Protein AF-A0A392SLA1-F1 (afdb_monomer)

Structure (mmCIF, N/CA/C/O backbone):
data_AF-A0A392SLA1-F1
#
_entry.id   AF-A0A392SLA1-F1
#
loop_
_atom_site.group_PDB
_atom_site.id
_atom_site.type_symbol
_atom_site.label_atom_id
_atom_site.label_alt_id
_atom_site.label_comp_id
_atom_site.label_asym_id
_atom_site.label_entity_id
_atom_site.label_seq_id
_atom_site.pdbx_PDB_ins_code
_atom_site.Cartn_x
_atom_site.Cartn_y
_atom_site.Cartn_z
_atom_site.occupancy
_atom_site.B_iso_or_equiv
_atom_site.auth_seq_id
_atom_site.auth_comp_id
_atom_site.auth_asym_id
_atom_site.auth_atom_id
_atom_site.pdbx_PDB_model_num
ATOM 1 N N . MET A 1 1 ? 6.507 3.719 -21.053 1.00 50.66 1 MET A N 1
ATOM 2 C CA . MET A 1 1 ? 7.243 4.286 -19.899 1.00 50.66 1 MET A CA 1
ATOM 3 C C . MET A 1 1 ? 6.240 5.025 -19.030 1.00 50.66 1 MET A C 1
ATOM 5 O O . MET A 1 1 ? 5.429 5.746 -19.597 1.00 50.66 1 MET A O 1
ATOM 9 N N . GLN A 1 2 ? 6.243 4.828 -17.705 1.00 63.88 2 GLN A N 1
ATOM 10 C CA . GLN A 1 2 ? 5.467 5.689 -16.802 1.00 63.88 2 GLN A CA 1
ATOM 11 C C . GLN A 1 2 ? 5.969 7.125 -16.975 1.00 63.88 2 GLN A C 1
ATOM 13 O O . GLN A 1 2 ? 7.161 7.388 -16.835 1.00 63.88 2 GLN A O 1
ATOM 18 N N . GLN A 1 3 ? 5.068 8.034 -17.329 1.00 70.94 3 GLN A N 1
ATOM 19 C CA . GLN A 1 3 ? 5.384 9.442 -17.508 1.00 70.94 3 GLN A CA 1
ATOM 20 C C . GLN A 1 3 ? 4.852 10.187 -16.289 1.00 70.94 3 GLN A C 1
ATOM 22 O O . GLN A 1 3 ? 3.654 10.446 -16.180 1.00 70.94 3 GLN A O 1
ATOM 27 N N . SER A 1 4 ? 5.733 10.480 -15.333 1.00 70.19 4 SER A N 1
ATOM 28 C CA . SER A 1 4 ? 5.358 11.239 -14.143 1.00 70.19 4 SER A CA 1
ATOM 29 C C . SER A 1 4 ? 4.950 12.654 -14.551 1.00 70.19 4 SER A C 1
ATOM 31 O O . SER A 1 4 ? 5.791 13.472 -14.924 1.00 70.19 4 SER A O 1
ATOM 33 N N . ARG A 1 5 ? 3.650 12.938 -14.498 1.00 89.00 5 ARG A N 1
ATOM 34 C CA . ARG A 1 5 ? 3.101 14.280 -14.696 1.00 89.00 5 ARG A CA 1
ATOM 35 C C . ARG A 1 5 ? 3.368 15.148 -13.467 1.00 89.00 5 ARG A C 1
ATOM 37 O O . ARG A 1 5 ? 3.458 14.641 -12.346 1.00 89.00 5 ARG A O 1
ATOM 44 N N . THR A 1 6 ? 3.413 16.462 -13.668 1.00 92.44 6 THR A N 1
ATOM 45 C CA . THR A 1 6 ? 3.543 17.465 -12.595 1.00 92.44 6 THR A CA 1
ATOM 46 C C . THR A 1 6 ? 2.492 17.273 -11.495 1.00 92.44 6 THR A C 1
ATOM 48 O O . THR A 1 6 ? 2.777 17.459 -10.312 1.00 92.44 6 THR A O 1
ATOM 51 N N . GLU A 1 7 ? 1.294 16.819 -11.866 1.00 92.81 7 GLU A N 1
ATOM 52 C CA . GLU A 1 7 ? 0.198 16.492 -10.948 1.00 92.81 7 GLU A CA 1
ATOM 53 C C . GLU A 1 7 ? 0.554 15.346 -9.991 1.00 92.81 7 GLU A C 1
ATOM 55 O O . GLU A 1 7 ? 0.366 15.474 -8.782 1.00 92.81 7 GLU A O 1
ATOM 60 N N . HIS A 1 8 ? 1.136 14.253 -10.501 1.00 91.19 8 HIS A N 1
ATOM 61 C CA . HIS A 1 8 ? 1.556 13.117 -9.674 1.00 91.19 8 HIS A CA 1
ATOM 62 C C . HIS A 1 8 ? 2.655 13.519 -8.690 1.00 91.19 8 HIS A C 1
ATOM 64 O O . HIS A 1 8 ? 2.611 13.138 -7.520 1.00 91.19 8 HIS A O 1
ATOM 70 N N . TRP A 1 9 ? 3.613 14.333 -9.140 1.00 93.12 9 TRP A N 1
ATOM 71 C CA . TRP A 1 9 ? 4.664 14.860 -8.271 1.00 93.12 9 TRP A CA 1
ATOM 72 C C . TRP A 1 9 ? 4.097 15.750 -7.160 1.00 93.12 9 TRP A C 1
ATOM 74 O O . TRP A 1 9 ? 4.446 15.602 -5.988 1.00 93.12 9 TRP A O 1
ATOM 84 N N . THR A 1 10 ? 3.160 16.631 -7.511 1.00 95.94 10 THR A N 1
ATOM 85 C CA . THR A 1 10 ? 2.485 17.512 -6.551 1.00 95.94 10 THR A CA 1
ATOM 86 C C . THR A 1 10 ? 1.693 16.710 -5.518 1.00 95.94 10 THR A C 1
ATOM 88 O O . THR A 1 10 ? 1.782 16.989 -4.320 1.00 95.94 10 THR A O 1
ATOM 91 N N . ALA A 1 11 ? 0.968 15.676 -5.954 1.00 95.19 11 ALA A N 1
ATOM 92 C CA . ALA A 1 11 ? 0.243 14.771 -5.067 1.00 95.19 11 ALA A CA 1
ATOM 93 C C . ALA A 1 11 ? 1.192 14.030 -4.107 1.00 95.19 11 ALA A C 1
ATOM 95 O O . ALA A 1 11 ? 0.946 14.012 -2.900 1.00 95.19 11 ALA A O 1
ATOM 96 N N . ALA A 1 12 ? 2.311 13.499 -4.609 1.00 94.69 12 ALA A N 1
ATOM 97 C CA . ALA A 1 12 ? 3.314 12.827 -3.784 1.00 94.69 12 ALA A CA 1
ATOM 98 C C . ALA A 1 12 ? 3.899 13.765 -2.714 1.00 94.69 12 ALA A C 1
ATOM 100 O O . ALA A 1 12 ? 3.959 13.410 -1.536 1.00 94.69 12 ALA A O 1
ATOM 101 N N . LEU A 1 13 ? 4.258 14.998 -3.089 1.00 96.62 13 LEU A N 1
ATOM 102 C CA . LEU A 1 13 ? 4.745 16.000 -2.139 1.00 96.62 13 LEU A CA 1
ATOM 103 C C . LEU A 1 13 ? 3.699 16.361 -1.080 1.00 96.62 13 LEU A C 1
ATOM 105 O O . LEU A 1 13 ? 4.057 16.540 0.085 1.00 96.62 13 LEU A O 1
ATOM 109 N N . ARG A 1 14 ? 2.417 16.454 -1.453 1.00 96.75 14 ARG A N 1
ATOM 110 C CA . ARG A 1 14 ? 1.323 16.701 -0.502 1.00 96.75 14 ARG A CA 1
ATOM 111 C C . ARG A 1 14 ? 1.241 15.588 0.542 1.00 96.75 14 ARG A C 1
ATOM 113 O O . ARG A 1 14 ? 1.159 15.897 1.729 1.00 96.75 14 ARG A O 1
ATOM 120 N N . VAL A 1 15 ? 1.324 14.326 0.116 1.00 94.62 15 VAL A N 1
ATOM 121 C CA . VAL A 1 15 ? 1.324 13.165 1.022 1.00 94.62 15 VAL A CA 1
ATOM 122 C C . VAL A 1 15 ? 2.533 13.205 1.959 1.00 94.62 15 VAL A C 1
ATOM 124 O O . VAL A 1 15 ? 2.369 13.110 3.171 1.00 94.62 15 VAL A O 1
ATOM 127 N N . VAL A 1 16 ? 3.742 13.429 1.433 1.00 96.12 16 VAL A N 1
ATOM 128 C CA . VAL A 1 16 ? 4.966 13.495 2.255 1.00 96.12 16 VAL A CA 1
ATOM 129 C C . VAL A 1 16 ? 4.896 14.626 3.287 1.00 96.12 16 VAL A C 1
ATOM 131 O O . VAL A 1 16 ? 5.252 14.424 4.448 1.00 96.12 16 VAL A O 1
ATOM 134 N N . ARG A 1 17 ? 4.410 15.813 2.898 1.00 97.38 17 ARG A N 1
ATOM 135 C CA . ARG A 1 17 ? 4.227 16.949 3.819 1.00 97.38 17 ARG A CA 1
ATOM 136 C C . ARG A 1 17 ? 3.199 16.640 4.904 1.00 97.38 17 ARG A C 1
ATOM 138 O O . ARG A 1 17 ? 3.446 16.972 6.059 1.00 97.38 17 ARG A O 1
ATOM 145 N N . TYR A 1 18 ? 2.092 15.990 4.545 1.00 95.00 18 TYR A N 1
ATOM 146 C CA . TYR A 1 18 ? 1.068 15.569 5.500 1.00 95.00 18 TYR A CA 1
ATOM 147 C C . TYR A 1 18 ? 1.630 14.587 6.537 1.00 95.00 18 TYR A C 1
ATOM 149 O O . TYR A 1 18 ? 1.480 14.826 7.733 1.00 95.00 18 TYR A O 1
ATOM 157 N N . LEU A 1 19 ? 2.345 13.547 6.094 1.00 93.94 19 LEU A N 1
ATOM 158 C CA . LEU A 1 19 ? 2.964 12.561 6.987 1.00 93.94 19 LEU A CA 1
ATOM 159 C C . LEU A 1 19 ? 4.009 13.201 7.909 1.00 93.94 19 LEU A C 1
ATOM 161 O O . LEU A 1 19 ? 4.033 12.929 9.106 1.00 93.94 19 LEU A O 1
ATOM 165 N N . LYS A 1 20 ? 4.844 14.100 7.372 1.00 96.44 20 LYS A N 1
ATOM 166 C CA . LYS A 1 20 ? 5.850 14.821 8.164 1.00 96.44 20 LYS A CA 1
ATOM 167 C C . LYS A 1 20 ? 5.221 15.756 9.203 1.00 96.44 20 LYS A C 1
ATOM 169 O O . LYS A 1 20 ? 5.788 15.925 10.276 1.00 96.44 20 LYS A O 1
ATOM 174 N N . GLY A 1 21 ? 4.088 16.379 8.879 1.00 97.25 21 GLY A N 1
ATOM 175 C CA . GLY A 1 21 ? 3.378 17.281 9.787 1.00 97.25 21 GLY A CA 1
ATOM 176 C C . GLY A 1 21 ? 2.626 16.568 10.911 1.00 97.25 21 GLY A C 1
ATOM 177 O O . GLY A 1 21 ? 2.331 17.201 11.917 1.00 97.25 21 GLY A O 1
ATOM 178 N N . ASN A 1 22 ? 2.337 15.269 10.763 1.00 95.56 22 ASN A N 1
ATOM 179 C CA . ASN A 1 22 ? 1.458 14.527 11.670 1.00 95.56 22 ASN A CA 1
ATOM 180 C C . ASN A 1 22 ? 2.038 13.152 12.077 1.00 95.56 22 ASN A C 1
ATOM 182 O O . ASN A 1 22 ? 1.371 12.134 11.901 1.00 95.56 22 ASN A O 1
ATOM 186 N N . PRO A 1 23 ? 3.260 13.072 12.641 1.00 92.69 23 PRO A N 1
ATOM 187 C CA . PRO A 1 23 ? 3.919 11.790 12.917 1.00 92.69 23 PRO A CA 1
ATOM 188 C C . PRO A 1 23 ? 3.201 10.920 13.963 1.00 92.69 23 PRO A C 1
ATOM 190 O O . PRO A 1 23 ? 3.371 9.705 13.961 1.00 92.69 23 PRO A O 1
ATOM 193 N N . GLY A 1 24 ? 2.414 11.526 14.858 1.00 93.62 24 GLY A N 1
ATOM 194 C CA . GLY A 1 24 ? 1.623 10.815 15.870 1.00 93.62 24 GLY A CA 1
ATOM 195 C C . GLY A 1 24 ? 0.174 10.550 15.463 1.00 93.62 24 GLY A C 1
ATOM 196 O O . GLY A 1 24 ? -0.576 9.960 16.237 1.00 93.62 24 GLY A O 1
ATOM 197 N N . GLN A 1 25 ? -0.248 11.006 14.281 1.00 92.62 25 GLN A N 1
ATOM 198 C CA . GLN A 1 25 ? -1.613 10.791 13.825 1.00 92.62 25 GLN A CA 1
ATOM 199 C C . GLN A 1 25 ? -1.746 9.363 13.298 1.00 92.62 25 GLN A C 1
ATOM 201 O O . GLN A 1 25 ? -1.163 8.998 12.279 1.00 92.62 25 GLN A O 1
ATOM 206 N N . GLY A 1 26 ? -2.490 8.547 14.043 1.00 90.75 26 GLY A N 1
ATOM 207 C CA . GLY A 1 26 ? -2.778 7.169 13.675 1.00 90.75 26 GLY A CA 1
ATOM 208 C C . GLY A 1 26 ? -3.782 7.050 12.528 1.00 90.75 26 GLY A C 1
ATOM 209 O O . GLY A 1 26 ? -4.325 8.032 12.020 1.00 90.75 26 GLY A O 1
ATOM 210 N N . VAL A 1 27 ? -4.046 5.804 12.151 1.00 90.50 27 VAL A N 1
ATOM 211 C CA . VAL A 1 27 ? -5.101 5.447 11.202 1.00 90.50 27 VAL A CA 1
ATOM 212 C C . VAL A 1 27 ? -6.406 5.256 11.971 1.00 90.50 27 VAL A C 1
ATOM 214 O O . VAL A 1 27 ? -6.414 4.634 13.032 1.00 90.50 27 VAL A O 1
ATOM 217 N N . PHE A 1 28 ? -7.502 5.803 11.447 1.00 91.69 28 PHE A N 1
ATOM 218 C CA . PHE A 1 28 ? -8.824 5.600 12.030 1.00 91.69 28 PHE A CA 1
ATOM 219 C C . PHE A 1 28 ? -9.285 4.158 11.798 1.00 91.69 28 PHE A C 1
ATOM 221 O O . PHE A 1 28 ? -9.293 3.686 10.661 1.00 91.69 28 PHE A O 1
ATOM 228 N N . LEU A 1 29 ? -9.672 3.485 12.880 1.00 93.81 29 LEU A N 1
ATOM 229 C CA . LEU A 1 29 ? -10.282 2.162 12.857 1.00 93.81 29 LEU A CA 1
ATOM 230 C C . LEU A 1 29 ? -11.672 2.289 13.474 1.00 93.81 29 LEU A C 1
ATOM 232 O O . LEU A 1 29 ? -11.802 2.669 14.638 1.00 93.81 29 LEU A O 1
ATOM 236 N N . ASP A 1 30 ? -12.693 2.001 12.677 1.00 92.44 30 ASP A N 1
ATOM 237 C CA . ASP A 1 30 ? -14.081 2.029 13.114 1.00 92.44 30 ASP A CA 1
ATOM 238 C C . ASP A 1 30 ? -14.356 0.887 14.102 1.00 92.44 30 ASP A C 1
ATOM 240 O O . ASP A 1 30 ? -13.987 -0.266 13.855 1.00 92.44 30 ASP A O 1
ATOM 244 N N . SER A 1 31 ? -15.001 1.213 15.223 1.00 92.81 31 SER A N 1
ATOM 245 C CA . SER A 1 31 ? -15.470 0.224 16.196 1.00 92.81 31 SER A CA 1
ATOM 246 C C . SER A 1 31 ? -16.743 -0.478 15.724 1.00 92.81 31 SER A C 1
ATOM 248 O O . SER A 1 31 ? -16.997 -1.614 16.125 1.00 92.81 31 SER A O 1
ATOM 250 N N . ALA A 1 32 ? -17.524 0.171 14.857 1.00 94.06 32 ALA A N 1
ATOM 251 C CA . ALA A 1 32 ? -18.660 -0.424 14.179 1.00 94.06 32 ALA A 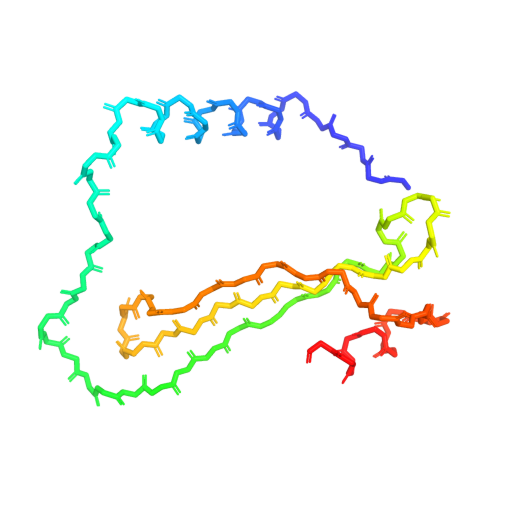CA 1
ATOM 252 C C . ALA A 1 32 ? -18.171 -1.113 12.898 1.00 94.06 32 ALA A C 1
ATOM 254 O O . ALA A 1 32 ? -18.059 -0.511 11.834 1.00 94.06 32 ALA A O 1
ATOM 255 N N . SER A 1 33 ? -17.860 -2.402 13.008 1.00 91.12 33 SER A N 1
ATOM 256 C CA . SER A 1 33 ? -17.430 -3.222 11.879 1.00 91.12 33 SER A CA 1
ATOM 257 C C . SER A 1 33 ? -18.298 -4.469 11.789 1.00 91.12 33 SER A C 1
ATOM 259 O O . SER A 1 33 ? -18.576 -5.118 12.796 1.00 91.12 33 SER A O 1
ATOM 261 N N . ASP A 1 34 ? -18.693 -4.823 10.569 1.00 93.50 34 ASP A N 1
ATOM 262 C CA . ASP A 1 34 ? -19.300 -6.118 10.247 1.00 93.50 34 ASP A CA 1
ATOM 263 C C . ASP A 1 34 ? -18.294 -7.281 10.356 1.00 93.50 34 ASP A C 1
ATOM 265 O O . ASP A 1 34 ? -18.662 -8.442 10.184 1.00 93.50 34 ASP A O 1
ATOM 269 N N . LEU A 1 35 ? -17.026 -6.966 10.660 1.00 93.75 35 LEU A N 1
ATOM 270 C CA . LEU A 1 35 ? -15.899 -7.889 10.755 1.00 93.75 35 LEU A CA 1
ATOM 271 C C . LEU A 1 35 ? -15.650 -8.663 9.453 1.00 93.75 35 LEU A C 1
ATOM 273 O O . LEU A 1 35 ? -15.027 -9.727 9.467 1.00 93.75 35 LEU A O 1
ATOM 277 N N . TYR A 1 36 ? -16.084 -8.115 8.314 1.00 96.69 36 TYR A N 1
ATOM 278 C CA . TYR A 1 36 ? -15.840 -8.720 7.015 1.00 96.69 36 TYR A CA 1
ATOM 279 C C . TYR A 1 36 ? -14.428 -8.395 6.525 1.00 96.69 36 TYR A C 1
ATOM 281 O O . TYR A 1 36 ? -14.071 -7.233 6.309 1.00 96.69 36 TYR A O 1
ATOM 289 N N . LEU A 1 37 ? -13.611 -9.432 6.336 1.00 96.88 37 LEU A N 1
ATOM 290 C CA . LEU A 1 37 ? -12.257 -9.283 5.819 1.00 96.88 37 LEU A CA 1
ATOM 291 C C . LEU A 1 37 ? -12.286 -9.217 4.292 1.00 96.88 37 LEU A C 1
ATOM 293 O O . LEU A 1 37 ? -12.700 -10.168 3.629 1.00 96.88 37 LEU A O 1
ATOM 297 N N . HIS A 1 38 ? -11.782 -8.128 3.727 1.00 97.00 38 HIS A N 1
ATOM 298 C CA . HIS A 1 38 ? -11.619 -8.006 2.285 1.00 97.00 38 HIS A CA 1
ATOM 299 C C . HIS A 1 38 ? -10.314 -7.308 1.933 1.00 97.00 38 HIS A C 1
ATOM 301 O O . HIS A 1 38 ? -9.723 -6.594 2.739 1.00 97.00 38 HIS A O 1
ATOM 307 N N . GLY A 1 39 ? -9.826 -7.541 0.722 1.00 96.31 39 GLY A N 1
ATOM 308 C CA . GLY A 1 39 ? -8.546 -7.009 0.300 1.00 96.31 39 GLY A CA 1
ATOM 309 C C . GLY A 1 39 ? -8.495 -6.756 -1.189 1.00 96.31 39 GLY A C 1
ATOM 310 O O . GLY A 1 39 ? -9.236 -7.350 -1.969 1.00 96.31 39 GLY A O 1
ATOM 311 N N . TRP A 1 40 ? -7.589 -5.862 -1.552 1.00 95.50 40 TRP A N 1
ATOM 312 C CA . TRP A 1 40 ? -7.311 -5.476 -2.923 1.00 95.50 40 TRP A CA 1
ATOM 313 C C . TRP A 1 40 ? -5.819 -5.649 -3.162 1.00 95.50 40 TRP A C 1
ATOM 315 O O . TRP A 1 40 ? -5.005 -5.267 -2.316 1.00 95.50 40 TRP A O 1
ATOM 325 N N . CYS A 1 41 ? -5.457 -6.207 -4.311 1.00 94.31 41 CYS A N 1
ATOM 326 C CA . CYS A 1 41 ? -4.078 -6.289 -4.768 1.00 94.31 41 CYS A CA 1
ATOM 327 C C . CYS A 1 41 ? -3.948 -5.676 -6.164 1.00 94.31 41 CYS A C 1
ATOM 329 O O . CYS A 1 41 ? -4.918 -5.582 -6.913 1.00 94.31 41 CYS A O 1
ATOM 331 N N . ASN A 1 42 ? -2.746 -5.203 -6.476 1.00 93.69 42 ASN A N 1
ATOM 332 C CA . ASN A 1 42 ? -2.373 -4.714 -7.796 1.00 93.69 42 ASN A CA 1
ATOM 333 C C . ASN A 1 42 ? -0.886 -4.992 -8.028 1.00 93.69 42 ASN A C 1
ATOM 335 O O . ASN A 1 42 ? -0.101 -5.028 -7.070 1.00 93.69 42 ASN A O 1
ATOM 339 N N . VAL A 1 43 ? -0.469 -5.107 -9.286 1.00 94.75 43 VAL A N 1
ATOM 340 C CA . VAL A 1 43 ? 0.946 -5.222 -9.632 1.00 94.75 43 VAL A CA 1
ATOM 341 C C . VAL A 1 43 ? 1.336 -4.321 -10.794 1.00 94.75 43 VAL A C 1
ATOM 343 O O . VAL A 1 43 ? 0.720 -4.300 -11.854 1.00 94.75 43 VAL A O 1
ATOM 346 N N . ASP A 1 44 ? 2.458 -3.629 -10.628 1.00 94.25 44 ASP A N 1
ATOM 347 C CA . ASP A 1 44 ? 3.127 -2.975 -11.743 1.00 94.25 44 ASP A CA 1
ATOM 348 C C . ASP A 1 44 ? 4.164 -3.933 -12.340 1.00 94.25 44 ASP A C 1
ATOM 350 O O . ASP A 1 44 ? 5.239 -4.184 -11.770 1.00 94.25 44 ASP A O 1
ATOM 354 N N . TRP A 1 45 ? 3.835 -4.487 -13.508 1.00 94.69 45 TRP A N 1
ATOM 355 C CA . TRP A 1 45 ? 4.698 -5.416 -14.231 1.00 94.69 45 TRP A CA 1
ATOM 356 C C . TRP A 1 45 ? 6.025 -4.770 -14.640 1.00 94.69 45 TRP A C 1
ATOM 358 O O . TRP A 1 45 ? 6.066 -3.708 -15.260 1.00 94.69 45 TRP A O 1
ATOM 368 N N . ALA A 1 46 ? 7.131 -5.441 -14.307 1.00 93.88 46 ALA A N 1
ATOM 369 C CA . ALA A 1 46 ? 8.491 -5.020 -14.643 1.00 93.88 46 ALA A CA 1
ATOM 370 C C . ALA A 1 46 ? 8.841 -3.569 -14.247 1.00 93.88 46 ALA A C 1
ATOM 372 O O . ALA A 1 46 ? 9.699 -2.933 -14.868 1.00 93.88 46 ALA A O 1
ATOM 373 N N . ALA A 1 47 ? 8.201 -3.067 -13.186 1.00 92.69 47 ALA A N 1
ATOM 374 C CA . ALA A 1 47 ? 8.334 -1.693 -12.718 1.00 92.69 47 ALA A CA 1
ATOM 375 C C . ALA A 1 47 ? 9.740 -1.335 -12.234 1.00 92.69 47 ALA A C 1
ATOM 377 O O . ALA A 1 47 ? 10.146 -0.183 -12.341 1.00 92.69 47 ALA A O 1
ATOM 378 N N . CYS A 1 48 ? 10.508 -2.296 -11.705 1.00 91.69 48 CYS A N 1
ATOM 379 C CA . CYS A 1 48 ? 11.883 -2.038 -11.288 1.00 91.69 48 CYS A CA 1
ATOM 380 C C . CYS A 1 48 ? 12.806 -1.949 -12.519 1.00 91.69 48 CYS A C 1
ATOM 382 O O . CYS A 1 48 ? 13.084 -2.991 -13.118 1.00 91.69 48 CYS A O 1
ATOM 384 N N . PRO A 1 49 ? 13.372 -0.775 -12.869 1.00 89.50 49 PRO A N 1
ATOM 385 C CA . PRO A 1 49 ? 14.157 -0.633 -14.099 1.00 89.50 49 PRO A CA 1
ATOM 386 C C . PRO A 1 49 ? 15.435 -1.481 -14.091 1.00 89.50 49 PRO A C 1
ATOM 388 O O . PRO A 1 49 ? 15.820 -2.013 -15.124 1.00 89.50 49 PRO A O 1
ATOM 391 N N . LEU A 1 50 ? 16.042 -1.659 -12.910 1.00 92.88 50 LEU A N 1
ATOM 392 C CA . LEU A 1 50 ? 17.294 -2.403 -12.730 1.00 92.88 50 LEU A CA 1
ATOM 393 C C . LEU A 1 50 ? 17.122 -3.919 -12.858 1.00 92.88 50 LEU A C 1
ATOM 395 O O . LEU A 1 50 ? 17.945 -4.591 -13.461 1.00 92.88 50 LEU A O 1
ATOM 399 N N . THR A 1 51 ? 16.070 -4.472 -12.250 1.00 94.75 51 THR A N 1
ATOM 400 C CA . THR A 1 51 ? 15.897 -5.936 -12.144 1.00 94.75 51 THR A CA 1
ATOM 401 C C . THR A 1 51 ? 14.797 -6.480 -13.041 1.00 94.75 51 THR A C 1
ATOM 403 O O . THR A 1 51 ? 14.647 -7.693 -13.139 1.00 94.75 51 THR A O 1
ATOM 406 N N . ARG A 1 52 ? 13.977 -5.600 -13.633 1.00 93.94 52 ARG A N 1
ATOM 407 C CA . ARG A 1 52 ? 12.752 -5.935 -14.377 1.00 93.94 52 ARG A CA 1
ATOM 408 C C . ARG A 1 52 ? 11.741 -6.764 -13.577 1.00 93.94 52 ARG A C 1
ATOM 410 O O . ARG A 1 52 ? 10.807 -7.316 -14.146 1.00 93.94 52 ARG A O 1
ATOM 417 N N . ARG A 1 53 ? 11.893 -6.832 -12.251 1.00 95.38 53 ARG A N 1
ATOM 418 C CA . ARG A 1 53 ? 10.932 -7.464 -11.342 1.00 95.38 53 ARG A CA 1
ATOM 419 C C . ARG A 1 53 ? 9.740 -6.541 -11.122 1.00 95.38 53 ARG A C 1
ATOM 421 O O . ARG A 1 53 ? 9.904 -5.321 -11.019 1.00 95.38 53 ARG A O 1
ATOM 428 N N . SER A 1 54 ? 8.562 -7.140 -11.037 1.00 95.94 54 SER A N 1
ATOM 429 C CA . SER A 1 54 ? 7.314 -6.427 -10.792 1.00 95.94 54 SER A CA 1
ATOM 430 C C . SER A 1 54 ? 7.208 -5.951 -9.341 1.00 95.94 54 SER A C 1
ATOM 432 O O . SER A 1 54 ? 7.870 -6.488 -8.443 1.00 95.94 54 SER A O 1
ATOM 434 N N . LEU A 1 55 ? 6.382 -4.935 -9.112 1.00 95.81 55 LEU A N 1
ATOM 435 C CA . LEU A 1 55 ? 6.052 -4.429 -7.781 1.00 95.81 55 LEU A CA 1
ATOM 436 C C . LEU A 1 55 ? 4.599 -4.765 -7.475 1.00 95.81 55 LEU A C 1
ATOM 438 O O . LEU A 1 55 ? 3.710 -4.239 -8.129 1.00 95.81 55 LEU A O 1
ATOM 442 N N . THR A 1 56 ? 4.371 -5.615 -6.484 1.00 95.25 56 THR A N 1
ATOM 443 C CA . THR A 1 56 ? 3.029 -5.936 -6.000 1.00 95.25 56 THR A CA 1
ATOM 444 C C . THR A 1 56 ? 2.693 -5.044 -4.814 1.00 95.25 56 THR A C 1
ATOM 446 O O . THR A 1 56 ? 3.520 -4.870 -3.915 1.00 95.25 56 THR A O 1
ATOM 449 N N . GLY A 1 57 ? 1.484 -4.498 -4.793 1.00 95.50 57 GLY A N 1
ATOM 450 C CA . GLY A 1 57 ? 0.894 -3.822 -3.646 1.00 95.50 57 GLY A CA 1
ATOM 451 C C . GLY A 1 57 ? -0.382 -4.528 -3.204 1.00 95.50 57 GLY A C 1
ATOM 452 O O . GLY A 1 57 ? -1.123 -5.039 -4.039 1.00 95.50 57 GLY A O 1
ATOM 453 N N . TYR A 1 58 ? -0.647 -4.534 -1.901 1.00 95.94 58 TYR A N 1
ATOM 454 C CA . TYR A 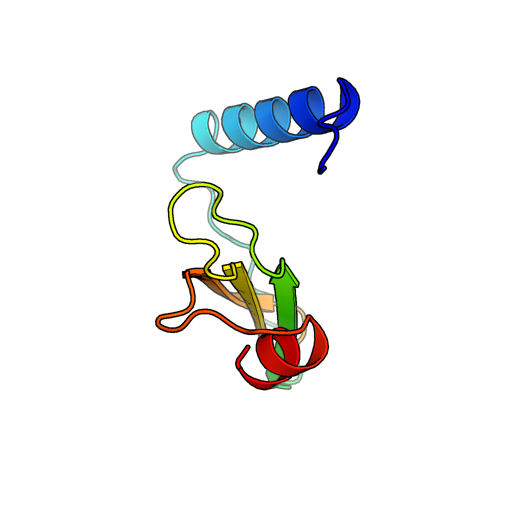1 58 ? -1.943 -4.940 -1.367 1.00 95.94 58 TYR A CA 1
ATOM 455 C C . TYR A 1 58 ? -2.385 -4.044 -0.213 1.00 95.94 58 TYR A C 1
ATOM 457 O O . TYR A 1 58 ? -1.560 -3.423 0.469 1.00 95.94 58 TYR A O 1
ATOM 465 N N . ILE A 1 59 ? -3.692 -4.044 0.028 1.00 97.06 59 ILE A N 1
ATOM 466 C CA . ILE A 1 59 ? -4.336 -3.489 1.215 1.00 97.06 59 ILE A CA 1
ATOM 467 C C . ILE A 1 59 ? -5.454 -4.431 1.673 1.00 97.06 59 ILE A C 1
ATOM 469 O O . ILE A 1 59 ? -6.186 -4.982 0.854 1.00 97.06 5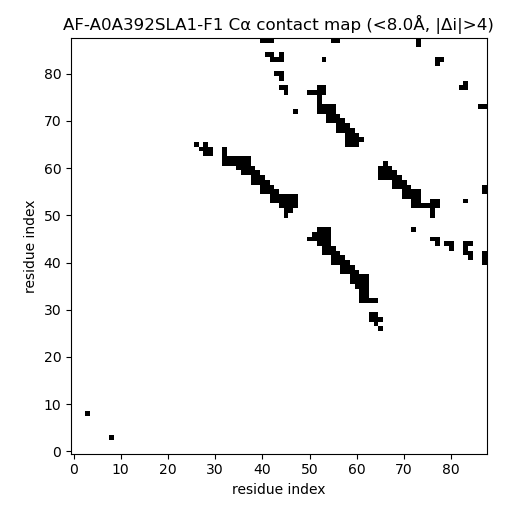9 ILE A O 1
ATOM 473 N N . ILE A 1 60 ? -5.555 -4.632 2.981 1.00 97.06 60 ILE A N 1
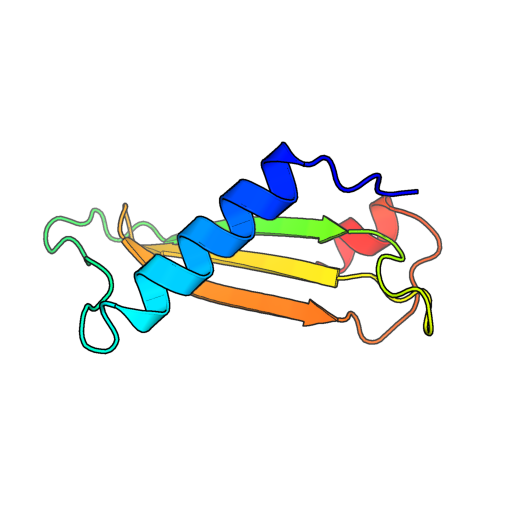ATOM 474 C CA . ILE A 1 60 ? -6.523 -5.494 3.654 1.00 97.06 60 ILE A CA 1
ATOM 475 C C . ILE A 1 60 ? -7.335 -4.624 4.610 1.00 97.06 60 ILE A C 1
ATOM 477 O O . ILE A 1 60 ? -6.772 -3.853 5.396 1.00 97.06 60 ILE A O 1
ATOM 481 N N . PHE A 1 61 ? -8.648 -4.792 4.548 1.00 96.81 61 PHE A N 1
ATOM 482 C CA . PHE A 1 61 ? -9.651 -4.110 5.342 1.00 96.81 61 PHE A CA 1
ATOM 483 C C . PHE A 1 61 ? -10.419 -5.102 6.221 1.00 96.81 61 PHE A C 1
ATOM 485 O O . PHE A 1 61 ? -10.669 -6.236 5.811 1.00 96.81 61 PHE A O 1
ATOM 492 N N . LEU A 1 62 ? -10.803 -4.652 7.417 1.00 96.56 62 LEU A N 1
ATOM 493 C CA . LEU A 1 62 ? -11.756 -5.313 8.308 1.00 96.56 62 LEU A CA 1
ATOM 494 C C . LEU A 1 62 ? -12.990 -4.413 8.451 1.00 96.56 62 LEU A C 1
ATOM 496 O O . LEU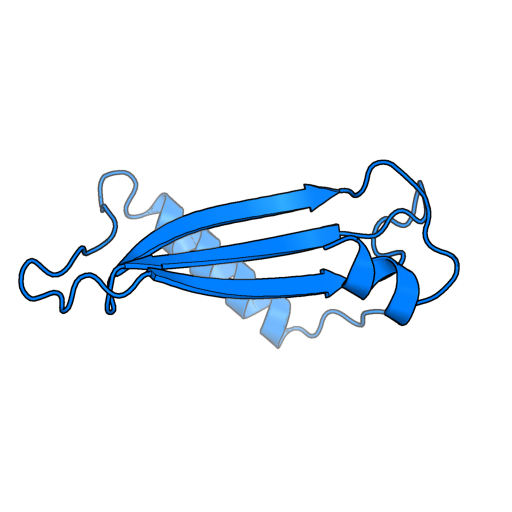 A 1 62 ? -12.930 -3.365 9.102 1.00 96.56 62 LEU A O 1
ATOM 500 N N . GLY A 1 63 ? -14.095 -4.783 7.806 1.00 95.19 63 GLY A N 1
ATOM 501 C CA . GLY A 1 63 ? -15.153 -3.825 7.486 1.00 95.19 63 GLY A CA 1
ATOM 502 C C . GLY A 1 63 ? -14.558 -2.657 6.700 1.00 95.19 63 GLY A C 1
ATOM 503 O O . GLY A 1 63 ? -13.765 -2.870 5.793 1.00 95.19 63 GLY A O 1
ATOM 504 N N . ASN A 1 64 ? -14.836 -1.413 7.086 1.00 93.75 64 ASN A N 1
ATOM 505 C CA . ASN A 1 64 ? -14.288 -0.236 6.390 1.00 93.75 64 ASN A CA 1
ATOM 506 C C . ASN A 1 64 ? -12.887 0.196 6.871 1.00 93.75 64 ASN A C 1
ATOM 508 O O . ASN A 1 64 ? -12.343 1.191 6.388 1.00 93.75 64 ASN A O 1
ATOM 512 N N . SER A 1 65 ? -12.291 -0.535 7.815 1.00 95.81 65 SER A N 1
ATOM 513 C CA . SER A 1 65 ? -11.043 -0.146 8.478 1.00 95.81 65 SER A CA 1
ATOM 514 C C . SER A 1 65 ? -9.824 -0.797 7.818 1.00 95.81 65 SER A C 1
ATOM 516 O O . SER A 1 65 ? -9.746 -2.026 7.800 1.00 95.81 65 SER A O 1
ATOM 518 N N . PRO A 1 66 ? -8.839 -0.035 7.309 1.00 95.81 66 PRO A N 1
ATOM 519 C CA . PRO A 1 66 ? -7.619 -0.611 6.752 1.00 95.81 66 PRO A CA 1
ATOM 520 C C . PRO A 1 66 ? -6.707 -1.114 7.876 1.00 95.81 66 PRO A C 1
ATOM 522 O O . PRO A 1 66 ? -6.271 -0.344 8.730 1.00 95.81 66 PRO A O 1
ATOM 525 N N . ILE A 1 67 ? -6.387 -2.407 7.859 1.00 95.56 67 ILE A N 1
ATOM 526 C CA . ILE A 1 67 ? -5.639 -3.074 8.939 1.00 95.56 67 ILE A CA 1
ATOM 527 C C . ILE A 1 67 ? -4.249 -3.556 8.514 1.00 95.56 67 ILE A C 1
ATOM 529 O O . ILE A 1 67 ? -3.377 -3.749 9.358 1.00 95.56 67 ILE A O 1
ATOM 533 N N . SER A 1 68 ? -4.011 -3.757 7.216 1.00 95.81 68 SER A N 1
ATOM 534 C CA . SER A 1 68 ? -2.694 -4.153 6.712 1.00 95.81 68 SER A CA 1
ATOM 535 C C . SER A 1 68 ? -2.501 -3.698 5.277 1.00 95.81 68 SER A C 1
ATOM 537 O O . SER A 1 68 ? -3.396 -3.829 4.453 1.00 95.81 68 SER A O 1
ATOM 539 N N . TRP A 1 69 ? -1.323 -3.185 4.952 1.00 96.19 69 TRP A N 1
ATOM 540 C CA . TRP A 1 69 ? -0.955 -2.816 3.591 1.00 96.19 69 TRP A CA 1
ATOM 541 C C . TRP A 1 69 ? 0.542 -2.981 3.408 1.00 96.19 69 TRP A C 1
ATOM 543 O O . TRP A 1 69 ? 1.330 -2.837 4.348 1.00 96.19 69 TRP A O 1
ATOM 553 N N . LYS A 1 70 ? 0.953 -3.292 2.182 1.00 95.62 70 LYS A N 1
ATOM 554 C CA . LYS A 1 70 ? 2.368 -3.417 1.847 1.00 95.62 70 LYS A CA 1
ATOM 555 C C . LYS A 1 70 ? 2.578 -3.292 0.354 1.00 95.62 70 LYS A C 1
ATOM 557 O O . LYS A 1 70 ? 1.806 -3.822 -0.435 1.00 95.62 70 LYS A O 1
ATOM 562 N N . THR A 1 71 ? 3.710 -2.702 -0.006 1.00 94.94 71 THR A N 1
ATOM 563 C CA . THR A 1 71 ? 4.282 -2.827 -1.345 1.00 94.94 71 THR A CA 1
ATOM 564 C C . THR A 1 71 ? 5.536 -3.689 -1.263 1.00 94.94 71 THR A C 1
ATOM 566 O O . THR A 1 71 ? 6.380 -3.509 -0.381 1.00 94.94 71 THR A O 1
ATOM 569 N N . LYS A 1 72 ? 5.667 -4.656 -2.170 1.00 93.69 72 LYS A N 1
ATOM 570 C CA . LYS A 1 72 ? 6.766 -5.619 -2.210 1.00 93.69 72 LYS A CA 1
ATOM 571 C C . LYS A 1 72 ? 7.237 -5.820 -3.647 1.00 93.69 72 LYS A C 1
ATOM 573 O O . LYS A 1 72 ? 6.450 -6.028 -4.562 1.00 93.69 72 LYS A O 1
ATOM 578 N N . LYS A 1 73 ? 8.556 -5.835 -3.837 1.00 95.25 73 LYS A N 1
ATOM 579 C CA . LYS A 1 73 ? 9.164 -6.292 -5.091 1.00 95.25 73 LYS A CA 1
ATOM 580 C C . LYS A 1 73 ? 9.051 -7.813 -5.194 1.00 95.25 73 LYS A C 1
ATOM 582 O O . LYS A 1 73 ? 9.461 -8.516 -4.267 1.00 95.25 73 LYS A O 1
ATOM 587 N N . GLN A 1 74 ? 8.511 -8.315 -6.305 1.00 94.50 74 GLN A N 1
ATOM 588 C CA . GLN A 1 74 ? 8.423 -9.753 -6.562 1.00 94.50 74 GLN A CA 1
ATOM 589 C C . GLN A 1 74 ? 9.827 -10.378 -6.587 1.00 94.50 74 GLN A C 1
ATOM 591 O O . GLN A 1 74 ? 10.807 -9.728 -6.953 1.00 94.50 74 GLN A O 1
ATOM 596 N N . GLN A 1 75 ? 9.944 -11.635 -6.152 1.00 95.38 75 GLN A N 1
ATOM 597 C CA . GLN A 1 75 ? 11.238 -12.333 -6.083 1.00 95.38 75 GLN A CA 1
ATOM 598 C C . GLN A 1 75 ? 11.742 -12.770 -7.461 1.00 95.38 75 GLN A C 1
ATOM 600 O O . GLN A 1 75 ? 12.947 -12.837 -7.688 1.00 95.38 75 GLN A O 1
ATOM 605 N N . VAL A 1 76 ? 10.821 -13.029 -8.387 1.00 94.44 76 VAL A N 1
ATOM 606 C CA . VAL A 1 76 ? 11.105 -13.537 -9.730 1.00 94.44 76 VAL A CA 1
ATOM 607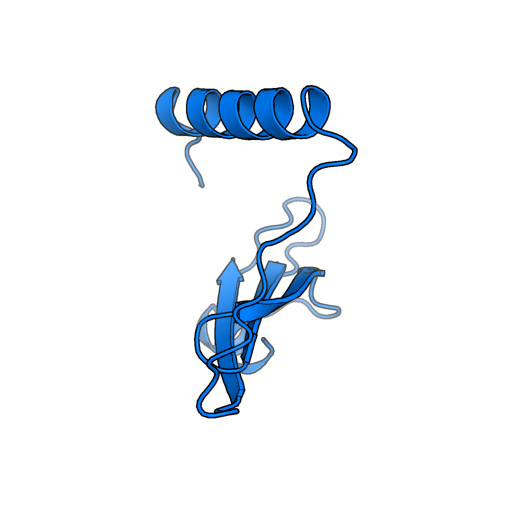 C C . VAL A 1 76 ? 10.658 -12.503 -10.762 1.00 94.44 76 VAL A C 1
ATOM 609 O O . VAL A 1 76 ? 9.787 -11.675 -10.496 1.00 94.44 76 VAL A O 1
ATOM 612 N N . VAL A 1 77 ? 11.292 -12.517 -11.933 1.00 95.88 77 VAL A N 1
ATOM 613 C CA . VAL A 1 77 ? 10.875 -11.711 -13.084 1.00 95.88 77 VAL A CA 1
ATOM 614 C C . VAL A 1 77 ? 9.711 -12.414 -13.779 1.00 95.88 77 VAL A C 1
ATOM 616 O O . VAL A 1 77 ? 9.834 -13.575 -14.163 1.00 95.88 77 VAL A O 1
ATO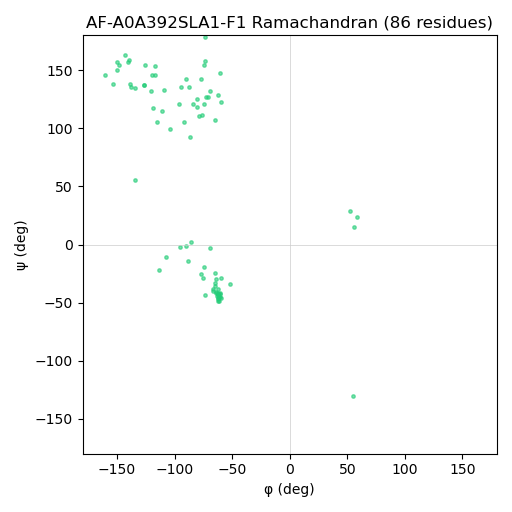M 619 N N . SER A 1 78 ? 8.595 -11.712 -13.956 1.00 95.62 78 SER A N 1
ATOM 620 C CA . SER A 1 78 ? 7.452 -12.205 -14.732 1.00 95.62 78 SER A CA 1
ATOM 621 C C . SER A 1 78 ? 7.588 -11.796 -16.196 1.00 95.62 78 SER A C 1
ATOM 623 O O . SER A 1 78 ? 8.042 -10.691 -16.506 1.00 95.62 78 SER A O 1
ATOM 625 N N . ARG A 1 79 ? 7.190 -12.679 -17.110 1.00 95.06 79 ARG A N 1
ATOM 626 C CA . ARG A 1 79 ? 7.288 -12.494 -18.565 1.00 95.06 79 ARG A CA 1
ATOM 627 C C . ARG A 1 79 ? 6.064 -11.797 -19.155 1.00 95.06 79 ARG A C 1
ATOM 629 O O . ARG A 1 79 ? 6.130 -11.337 -20.288 1.00 95.06 79 ARG A O 1
ATOM 636 N N . SER A 1 80 ? 4.975 -11.704 -18.395 1.00 94.88 80 SER A N 1
ATOM 637 C CA . SER A 1 80 ? 3.750 -10.996 -18.773 1.00 94.88 80 SER A CA 1
ATOM 638 C C . SER A 1 80 ? 3.117 -10.289 -17.574 1.00 94.88 80 SER A C 1
ATOM 640 O O . SER A 1 80 ? 3.413 -10.626 -16.423 1.00 94.88 80 SER A O 1
ATOM 642 N N . SER A 1 81 ? 2.216 -9.342 -17.850 1.00 93.69 81 SER A N 1
ATOM 643 C CA . SER A 1 81 ? 1.389 -8.703 -16.823 1.00 93.69 81 SER A CA 1
ATOM 644 C C . SER A 1 81 ? 0.475 -9.710 -16.125 1.00 93.69 81 SER A C 1
ATOM 646 O O . SER A 1 81 ? 0.407 -9.711 -14.903 1.00 93.69 81 SER A O 1
ATOM 648 N N . ALA A 1 82 ? -0.142 -10.631 -16.871 1.00 95.38 82 ALA A N 1
ATOM 649 C CA . ALA A 1 82 ? -0.989 -11.685 -16.310 1.00 95.38 82 ALA A CA 1
ATOM 650 C C . ALA A 1 82 ? -0.224 -12.601 -15.339 1.00 95.38 82 ALA A C 1
ATOM 652 O O . ALA A 1 82 ? -0.717 -12.922 -14.264 1.00 95.38 82 ALA A O 1
ATOM 653 N N . GLU A 1 83 ? 1.011 -12.985 -15.678 1.00 94.62 83 GLU A N 1
ATOM 654 C CA . GLU A 1 83 ? 1.863 -13.776 -14.782 1.00 94.62 83 GLU A CA 1
ATOM 655 C C . GLU A 1 83 ? 2.261 -12.983 -13.534 1.00 94.62 83 GLU A C 1
ATOM 657 O O . GLU A 1 83 ? 2.337 -13.551 -12.445 1.00 94.62 83 GLU A O 1
ATOM 662 N N . SER A 1 84 ? 2.534 -11.680 -13.666 1.00 94.44 84 SER A N 1
ATOM 663 C CA . SER A 1 84 ? 2.785 -10.863 -12.483 1.00 94.44 84 SER A CA 1
ATOM 664 C C . SER A 1 84 ? 1.546 -10.709 -11.619 1.00 94.44 84 SER A C 1
ATOM 666 O O . SER A 1 84 ? 1.710 -10.783 -10.408 1.00 94.44 84 SER A O 1
ATOM 668 N N . GLU A 1 85 ? 0.362 -10.536 -12.218 1.00 93.62 85 GLU A N 1
ATOM 669 C CA . GLU A 1 85 ? -0.922 -10.404 -11.515 1.00 93.62 85 GLU A CA 1
ATOM 670 C C . GLU A 1 85 ? -1.224 -11.680 -10.737 1.00 93.62 85 GLU A C 1
ATOM 672 O O . GLU A 1 85 ? -1.467 -11.628 -9.539 1.00 93.62 85 GLU A O 1
ATOM 677 N N . TYR A 1 86 ? -1.064 -12.838 -11.379 1.00 92.44 86 TYR A N 1
ATOM 678 C CA . TYR A 1 86 ? -1.238 -14.147 -10.751 1.00 92.44 86 TYR A CA 1
ATOM 679 C C . TYR A 1 86 ? -0.288 -14.399 -9.566 1.00 92.44 86 TYR A C 1
ATOM 681 O O 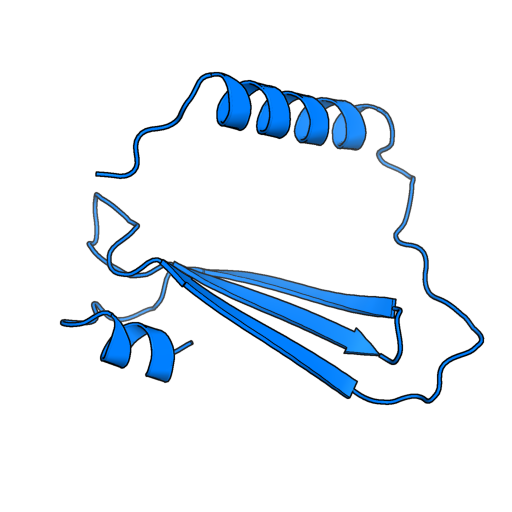. TYR A 1 86 ? -0.603 -15.166 -8.662 1.00 92.44 86 TYR A O 1
ATOM 689 N N . ARG A 1 87 ? 0.897 -13.779 -9.573 1.00 89.56 87 ARG A N 1
ATOM 690 C CA . ARG A 1 87 ? 1.900 -13.890 -8.498 1.00 89.56 87 ARG A CA 1
ATOM 691 C C . ARG A 1 87 ? 1.754 -12.834 -7.399 1.00 89.56 87 ARG A C 1
ATOM 693 O O . ARG A 1 87 ? 2.605 -12.804 -6.504 1.00 89.56 87 ARG A O 1
ATOM 700 N N . SER A 1 88 ? 0.780 -11.938 -7.526 1.00 85.00 88 SER A N 1
ATOM 701 C CA . SER A 1 88 ? 0.516 -10.853 -6.575 1.00 85.00 88 SER A CA 1
ATOM 702 C C . SER A 1 88 ? -0.032 -11.374 -5.258 1.00 85.00 88 SER A C 1
ATOM 704 O O . SER A 1 88 ? -0.872 -12.294 -5.297 1.00 85.00 88 SER A O 1
#

Foldseek 3Di:
DDDDDPVNVVVVVVVVVVCVVCVPDDFDDDPDFPQDKDKDKDKDQLPPVVQRFIKIKMWIDGHNGTDDIDIDTDPDHDPDRVRNVVVD

Secondary structure (DSSP, 8-state):
-----HHHHHHHHHHHHHHHH-TT------S-----EEEEEEEETT--TTT---EEEEEEEETTEEEEEEEEE-SS--SSHHHHHHT-

Mean predicted aligned error: 4.89 Å

Radius of gyration: 16.34 Å; Cα contacts (8 Å, |Δi|>4): 127; chains: 1; bounding box: 37×32×36 Å

Sequence (88 aa):
MQQSRTEHWTAALRVVRYLKGNPGQGVFLDSASDLYLHGWCNVDWAACPLTRRSLTGYIIFLGNSPISWKTKKQQVVSRSSAESEYRS

Nearest PDB structures (foldseek):
  6mnn-assembly1_D  TM=3.687E-01  e=7.713E+00  Mus musculus
  6mkr-assembly1_D  TM=3.127E-01  e=7.247E+00  Mus musculus
  3c5z-assembly1_H  TM=3.003E-01  e=9.298E+00  Mus musculus
  3taz-assembly1_B  TM=2.343E-01  e=4.987E+00  Pyrococcus furiosus DSM 3638

Organism: NCBI:txid97028

Solvent-accessible surface area (backbone atoms only — not comparable to full-atom values): 5285 Å² total; per-residue (Å²): 128,92,76,86,46,73,66,58,54,51,51,52,51,52,52,53,51,50,50,71,75,39,80,84,64,76,81,79,67,67,86,85,49,86,68,46,77,47,71,51,74,50,54,42,58,42,61,36,83,90,73,37,20,23,38,27,36,40,40,32,24,46,38,93,18,76,76,4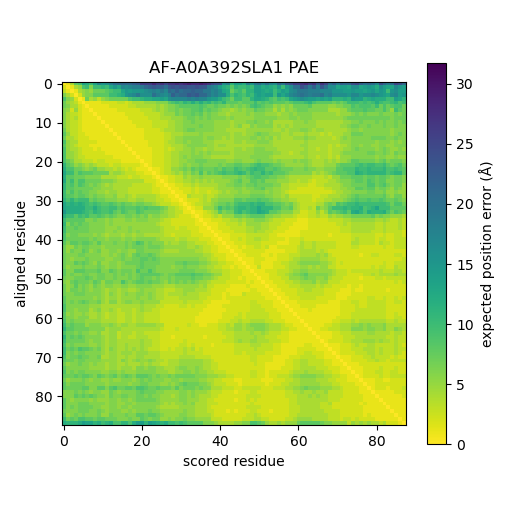8,71,51,76,46,73,47,94,58,69,51,92,42,58,69,56,33,49,74,70,88

pLDDT: mean 92.95, std 6.89, range [50.66, 97.38]